Protein AF-A0A3N5UMB5-F1 (afdb_monomer)

Radius of gyration: 16.0 Å; Cα contacts (8 Å, |Δi|>4): 115; chains: 1; bounding box: 54×23×37 Å

Secondary structure (DSSP, 8-state):
------------B--HHHHHTSPPPPHHHHHHHHHHHHHHTS-SSPEEE-TTSBEEE-HHHHHHHHHHTPPPPEEE---SSHHHHHHHHHHHHHT-TT--HHHHHHHHHHHHHHH--

Solvent-accessible surface area (backbone atoms only — not comparable to full-atom values): 7166 Å² total; per-residue (Å²): 133,85,77,84,77,73,80,75,71,62,70,75,40,82,44,69,71,64,55,68,64,49,85,80,75,55,73,69,56,46,52,52,51,38,50,53,33,59,77,65,74,47,74,95,67,61,30,33,21,35,90,78,19,38,43,56,41,47,62,67,58,49,51,40,23,61,77,69,74,46,87,76,55,73,42,78,50,88,67,96,48,68,64,56,46,54,50,47,37,45,53,68,51,64,74,39,84,87,57,50,73,67,58,43,49,54,43,54,59,65,45,48,66,66,76,76,108

Sequence (117 aa):
MPKNITSLKPQIRISSEYASLVPGLSPEEYESLKQSIKEENSLYVPIIINQNGIILDGHHRYKACQELGIEPKTLVKGFKDKIAEELFVINCNLIRRQLNNFQKTELALKSKPLLEA

Foldseek 3Di:
DDDPPPVPDQDADEDPVLVVLADDDDPVRLVVLLVVCLVVLADPDAFEAEPNNYTLDCPSVVVSCVVNVRDTHYDYDYDPDVLRSSLSSLVVRLPDPPDDPVRNVSSVVSNVVSVVD

Structure (mmCIF, N/CA/C/O backbone):
data_AF-A0A3N5UMB5-F1
#
_entry.id   AF-A0A3N5UMB5-F1
#
loop_
_atom_site.group_PDB
_atom_site.id
_atom_site.type_symbol
_atom_site.label_atom_id
_atom_site.label_alt_id
_atom_site.label_comp_id
_atom_site.label_asym_id
_atom_site.label_entity_id
_atom_site.label_seq_id
_atom_site.pdbx_PDB_ins_code
_atom_site.Cartn_x
_atom_site.Cartn_y
_atom_site.Cartn_z
_atom_site.occupancy
_atom_site.B_iso_or_equiv
_atom_site.auth_seq_id
_atom_site.auth_comp_id
_atom_site.auth_asym_id
_atom_site.auth_atom_id
_atom_site.pdbx_PDB_model_num
ATOM 1 N N . MET A 1 1 ? -36.348 -11.744 -22.089 1.00 40.78 1 MET A N 1
ATOM 2 C CA . MET A 1 1 ? -35.759 -11.796 -20.733 1.00 40.78 1 MET A CA 1
ATOM 3 C C . MET A 1 1 ? -34.354 -11.217 -20.803 1.00 40.78 1 MET A C 1
ATOM 5 O O . MET A 1 1 ? -33.559 -11.764 -21.562 1.00 40.78 1 MET A O 1
ATOM 9 N N . PRO A 1 2 ? -34.042 -10.096 -20.134 1.00 42.31 2 PRO A N 1
ATOM 10 C CA . PRO A 1 2 ? -32.683 -9.577 -20.143 1.00 42.31 2 PRO A CA 1
ATOM 11 C C . PRO A 1 2 ? -31.805 -10.452 -19.241 1.00 42.31 2 PRO A C 1
ATOM 13 O O . PRO A 1 2 ? -32.184 -10.801 -18.125 1.00 42.31 2 PRO A O 1
ATOM 16 N N . LYS A 1 3 ? -30.649 -10.855 -19.770 1.00 40.47 3 LYS A N 1
ATOM 17 C CA . LYS A 1 3 ? -29.618 -11.599 -19.045 1.00 40.47 3 LYS A CA 1
ATOM 18 C C . LYS A 1 3 ? -29.104 -10.703 -17.916 1.00 40.47 3 LYS A C 1
ATOM 20 O O . LYS A 1 3 ? -28.709 -9.571 -18.183 1.00 40.47 3 LYS A O 1
ATOM 25 N N . ASN A 1 4 ? -29.119 -11.201 -16.679 1.00 39.84 4 ASN A N 1
ATOM 26 C CA . ASN A 1 4 ? -28.451 -10.566 -15.545 1.00 39.84 4 ASN A CA 1
ATOM 27 C C . ASN A 1 4 ? -26.955 -10.474 -15.861 1.00 39.84 4 ASN A C 1
ATOM 29 O O . ASN A 1 4 ? -26.222 -11.453 -15.733 1.00 39.84 4 AS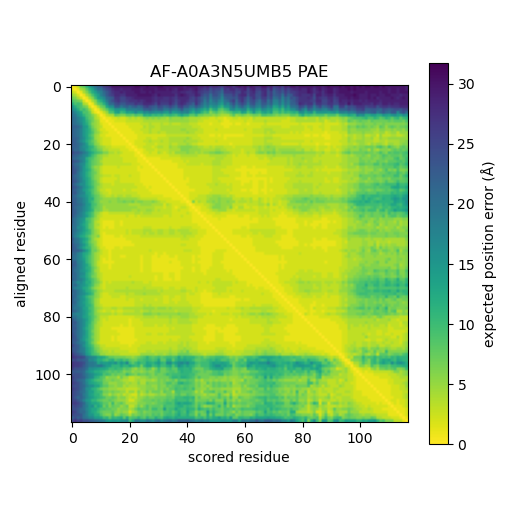N A O 1
ATOM 33 N N . ILE A 1 5 ? -26.507 -9.306 -16.312 1.00 45.69 5 ILE A N 1
ATOM 34 C CA . ILE A 1 5 ? -25.088 -8.973 -16.376 1.00 45.69 5 ILE A CA 1
ATOM 35 C C . ILE A 1 5 ? -24.727 -8.554 -14.955 1.00 45.69 5 ILE A C 1
ATOM 37 O O . ILE A 1 5 ? -24.743 -7.374 -14.610 1.00 45.69 5 ILE A O 1
ATOM 41 N N . THR A 1 6 ? -24.485 -9.534 -14.086 1.00 46.62 6 THR A N 1
ATOM 42 C CA . THR A 1 6 ? -23.840 -9.269 -12.804 1.00 46.62 6 THR A CA 1
ATOM 43 C C . THR A 1 6 ? -22.466 -8.714 -13.148 1.00 46.62 6 THR A C 1
ATOM 45 O O . THR A 1 6 ? -21.597 -9.445 -13.614 1.00 46.62 6 THR A O 1
ATOM 48 N N . SER A 1 7 ? -22.308 -7.396 -13.026 1.00 44.34 7 SER A N 1
ATOM 49 C CA . SER A 1 7 ? -21.033 -6.710 -13.192 1.00 44.34 7 SER A CA 1
ATOM 50 C C . SER A 1 7 ? -20.069 -7.303 -12.166 1.00 44.34 7 SER A C 1
ATOM 52 O O . SER A 1 7 ? -20.143 -6.990 -10.977 1.00 44.34 7 SER A O 1
ATOM 54 N N . LEU A 1 8 ? -19.255 -8.268 -12.596 1.00 48.09 8 LEU A N 1
ATOM 55 C CA . LEU A 1 8 ? -18.281 -8.943 -11.750 1.00 48.09 8 LEU A CA 1
ATOM 56 C C . LEU A 1 8 ? -17.207 -7.912 -11.410 1.0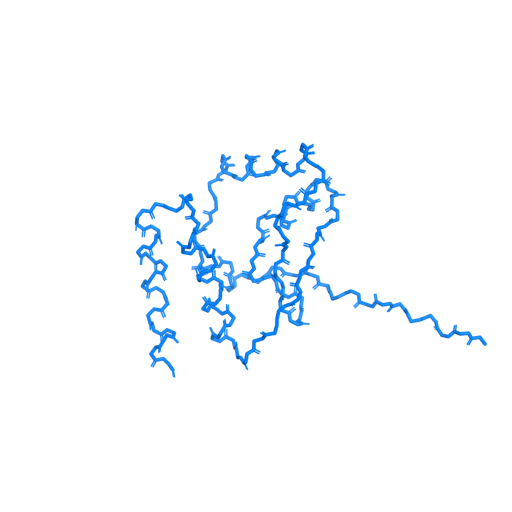0 48.09 8 LEU A C 1
ATOM 58 O O . LEU A 1 8 ? -16.248 -7.729 -12.158 1.00 48.09 8 L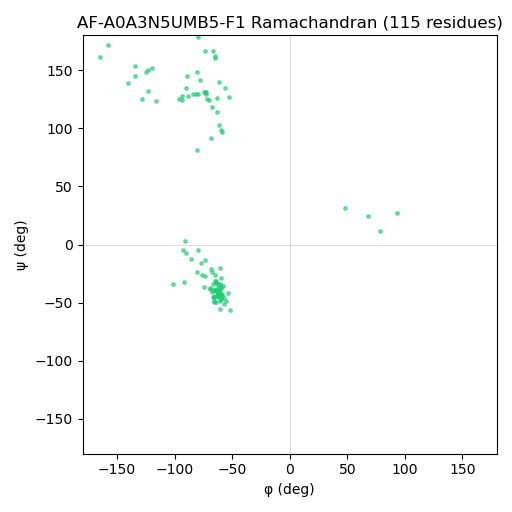EU A O 1
ATOM 62 N N . LYS A 1 9 ? -17.384 -7.205 -10.286 1.00 58.62 9 LYS A N 1
ATOM 63 C CA . LYS A 1 9 ? -16.282 -6.474 -9.659 1.00 58.62 9 LYS A CA 1
ATOM 64 C C . LYS A 1 9 ? -15.136 -7.483 -9.482 1.00 58.62 9 LYS A C 1
ATOM 66 O O . LYS A 1 9 ? -15.384 -8.558 -8.927 1.00 58.62 9 LYS A O 1
ATOM 71 N N . PRO A 1 10 ? -13.915 -7.189 -9.958 1.00 65.62 10 PRO A N 1
ATOM 72 C CA . PRO A 1 10 ? -12.792 -8.095 -9.775 1.00 65.62 10 PRO A CA 1
ATOM 73 C C . PRO A 1 10 ? -12.608 -8.362 -8.280 1.00 65.62 10 PRO A C 1
ATOM 75 O O . PRO A 1 10 ? -12.684 -7.441 -7.464 1.00 65.62 10 PRO A O 1
ATOM 78 N N . GLN A 1 11 ? -12.407 -9.628 -7.912 1.00 85.56 11 GLN A N 1
ATOM 79 C CA . GLN A 1 11 ? -12.161 -9.988 -6.520 1.00 85.56 11 GLN A CA 1
ATOM 80 C C . GLN A 1 11 ? -10.848 -9.336 -6.079 1.00 85.56 11 GLN A C 1
ATOM 82 O O . GLN A 1 11 ? -9.785 -9.678 -6.592 1.00 85.56 11 GLN A O 1
ATOM 87 N N . ILE A 1 12 ? -10.929 -8.399 -5.135 1.00 92.62 12 ILE A N 1
ATOM 88 C CA . ILE A 1 12 ? -9.759 -7.667 -4.652 1.00 92.62 12 ILE A CA 1
ATOM 89 C C . ILE A 1 12 ? -8.902 -8.596 -3.788 1.00 92.62 12 ILE A C 1
ATOM 91 O O . ILE A 1 12 ? -9.408 -9.251 -2.871 1.00 92.62 12 ILE A O 1
ATOM 95 N N . ARG A 1 13 ? -7.598 -8.656 -4.075 1.00 94.94 13 ARG A N 1
ATOM 96 C CA . ARG A 1 13 ? -6.646 -9.541 -3.387 1.00 94.94 13 ARG A CA 1
ATOM 97 C C . ARG A 1 13 ? -5.364 -8.804 -3.011 1.00 94.94 13 ARG A C 1
ATOM 99 O O . ARG A 1 13 ? -4.867 -7.964 -3.760 1.00 94.94 13 ARG A O 1
ATOM 106 N N . ILE A 1 14 ? -4.799 -9.166 -1.862 1.00 95.31 14 ILE A N 1
ATOM 107 C CA . ILE A 1 14 ? -3.455 -8.746 -1.452 1.00 95.31 14 ILE A CA 1
ATOM 108 C C . ILE A 1 14 ? -2.457 -9.770 -2.001 1.00 95.31 14 ILE A C 1
ATOM 110 O O . ILE A 1 14 ? -2.619 -10.966 -1.769 1.00 95.31 14 ILE A O 1
ATOM 114 N N . SER A 1 15 ? -1.427 -9.306 -2.710 1.00 95.88 15 SER A N 1
ATOM 115 C CA . SER A 1 15 ? -0.279 -10.135 -3.094 1.00 95.88 15 SER A CA 1
ATOM 116 C C . SER A 1 15 ? 0.831 -9.987 -2.057 1.00 95.88 15 SER A C 1
ATOM 118 O O . SER A 1 15 ? 1.236 -8.864 -1.750 1.00 95.88 15 SER A O 1
ATOM 120 N N . SER A 1 16 ? 1.340 -11.107 -1.537 1.00 93.75 16 SER A N 1
ATOM 121 C CA . SER A 1 16 ? 2.489 -11.110 -0.621 1.00 93.75 16 SER A CA 1
ATOM 122 C C . SER A 1 16 ? 3.749 -10.563 -1.287 1.00 93.75 16 SER A C 1
ATOM 124 O O . SER A 1 16 ? 4.534 -9.883 -0.636 1.00 93.75 16 SER A O 1
ATOM 126 N N . GLU A 1 17 ? 3.908 -10.807 -2.589 1.00 94.88 17 GLU A N 1
ATOM 127 C CA . GLU A 1 17 ? 5.025 -10.301 -3.383 1.00 94.88 17 GLU A CA 1
ATOM 128 C C . GLU A 1 17 ? 5.045 -8.769 -3.377 1.00 94.88 17 GLU A C 1
ATOM 130 O O . GLU A 1 17 ? 6.006 -8.182 -2.887 1.00 94.88 17 GLU A O 1
ATOM 135 N N . TYR A 1 18 ? 3.944 -8.116 -3.771 1.00 95.88 18 TYR A N 1
ATOM 136 C CA . TYR A 1 18 ? 3.854 -6.651 -3.746 1.00 95.88 18 TYR A CA 1
ATOM 137 C C . TYR A 1 18 ? 3.911 -6.071 -2.333 1.00 95.88 18 TYR A C 1
ATOM 139 O O . TYR A 1 18 ? 4.557 -5.047 -2.120 1.00 95.88 18 TYR A O 1
ATOM 147 N N . ALA A 1 19 ? 3.268 -6.714 -1.354 1.00 93.19 19 ALA A N 1
ATOM 148 C CA . ALA A 1 19 ? 3.307 -6.246 0.029 1.00 93.19 19 ALA A CA 1
ATOM 149 C C . ALA A 1 19 ? 4.737 -6.255 0.600 1.00 93.19 19 ALA A C 1
ATOM 151 O O . ALA A 1 19 ? 5.103 -5.334 1.322 1.00 93.19 19 ALA A O 1
ATOM 152 N N . SER A 1 20 ? 5.560 -7.244 0.231 1.00 92.75 20 SER A N 1
ATOM 153 C CA . SER A 1 20 ? 6.946 -7.380 0.708 1.00 92.75 20 SER A CA 1
ATOM 154 C C . SER A 1 20 ? 7.936 -6.368 0.111 1.00 92.75 20 SER A C 1
ATOM 156 O O . SER A 1 20 ? 9.046 -6.193 0.630 1.00 92.75 20 SER A O 1
ATOM 158 N N . LEU A 1 21 ? 7.546 -5.664 -0.960 1.00 92.31 21 LEU A N 1
ATOM 159 C CA . LEU A 1 21 ? 8.381 -4.627 -1.573 1.00 92.31 21 LEU A CA 1
ATOM 160 C C . LEU A 1 21 ? 8.548 -3.411 -0.665 1.00 92.31 21 LEU A C 1
ATOM 162 O O . LEU A 1 21 ? 9.534 -2.688 -0.802 1.00 92.31 21 LEU A O 1
ATOM 166 N N . VAL A 1 22 ? 7.614 -3.190 0.264 1.00 89.12 22 VAL A N 1
ATOM 167 C CA . VAL A 1 22 ? 7.563 -1.989 1.097 1.00 89.12 22 VAL A CA 1
ATOM 168 C C . VAL A 1 22 ? 7.551 -2.329 2.583 1.00 89.12 22 VAL A C 1
ATOM 170 O O . VAL A 1 22 ? 7.018 -3.370 2.966 1.00 89.12 22 VAL A O 1
ATOM 173 N N . PRO A 1 23 ? 8.136 -1.477 3.441 1.00 86.06 23 PRO A N 1
ATOM 174 C CA . PRO A 1 23 ? 8.051 -1.682 4.878 1.00 86.06 23 PRO A CA 1
ATOM 175 C C . PRO A 1 23 ? 6.588 -1.628 5.336 1.00 86.06 23 PRO A C 1
ATOM 177 O O . PRO A 1 23 ? 5.792 -0.813 4.858 1.00 86.06 23 PRO A O 1
ATOM 180 N N . GLY A 1 24 ? 6.244 -2.519 6.267 1.00 87.75 24 GLY A N 1
ATOM 181 C CA . GLY A 1 24 ? 4.945 -2.520 6.932 1.00 87.75 24 GLY A CA 1
ATOM 182 C C . GLY A 1 24 ? 4.749 -1.290 7.824 1.00 87.75 24 GLY A C 1
ATOM 183 O O . GLY A 1 24 ? 5.705 -0.576 8.126 1.00 87.75 24 GLY A O 1
ATOM 184 N N . LEU A 1 25 ? 3.506 -1.061 8.253 1.00 88.94 25 LEU A N 1
ATOM 185 C CA . LEU A 1 25 ? 3.204 -0.083 9.303 1.00 88.94 25 LEU A CA 1
ATOM 186 C C . LEU A 1 25 ? 3.484 -0.690 10.682 1.00 88.94 25 LEU A C 1
ATOM 188 O O . LEU A 1 25 ? 3.287 -1.895 10.875 1.00 88.94 25 LEU A O 1
ATOM 192 N N . SER A 1 26 ? 3.882 0.142 11.644 1.00 90.19 26 SER A N 1
ATOM 193 C CA . SER A 1 26 ? 3.840 -0.250 13.055 1.00 90.19 26 SER A CA 1
ATOM 194 C C . SER A 1 26 ? 2.386 -0.476 13.510 1.00 90.19 26 SER A C 1
ATOM 196 O O . SER A 1 26 ? 1.448 0.021 12.871 1.00 90.19 26 SER A O 1
ATOM 198 N N . PRO A 1 27 ? 2.158 -1.205 14.617 1.00 93.00 27 PRO A N 1
ATOM 199 C CA . PRO A 1 27 ? 0.823 -1.350 15.194 1.00 93.00 27 PRO A CA 1
ATOM 200 C C . PRO A 1 27 ? 0.138 -0.003 15.472 1.00 93.00 27 PRO A C 1
ATOM 202 O O . PRO A 1 27 ? -1.033 0.173 15.147 1.00 93.00 27 PRO A O 1
ATOM 205 N N . GLU A 1 28 ? 0.873 0.975 16.002 1.00 92.44 28 GLU A N 1
ATOM 206 C CA . GLU A 1 28 ? 0.362 2.313 16.322 1.00 92.44 28 GLU A CA 1
ATOM 207 C C . GLU A 1 28 ? -0.018 3.103 15.061 1.00 92.44 28 GLU A C 1
ATOM 209 O O . GLU A 1 28 ? -1.056 3.771 15.027 1.00 92.44 28 GLU A O 1
ATOM 214 N N . GLU A 1 29 ? 0.793 3.009 14.002 1.00 91.31 29 GLU A N 1
ATOM 215 C CA . GLU A 1 29 ? 0.487 3.620 12.705 1.00 91.31 29 GLU A CA 1
ATOM 216 C C . GLU A 1 29 ? -0.757 2.987 12.064 1.00 91.31 29 GLU A C 1
ATOM 218 O O . GLU A 1 29 ? -1.583 3.692 11.478 1.00 91.31 29 GLU A O 1
ATOM 223 N N . TYR A 1 30 ? -0.910 1.664 12.181 1.00 94.75 30 TYR A N 1
ATOM 224 C CA . TYR A 1 30 ? -2.078 0.953 11.666 1.00 94.75 30 TYR A CA 1
ATOM 225 C C . TYR A 1 30 ? -3.359 1.331 12.417 1.00 94.75 30 TYR A C 1
ATOM 227 O O . TYR A 1 30 ? -4.371 1.620 11.777 1.00 94.75 30 TYR A O 1
ATOM 235 N N . GLU A 1 31 ? -3.321 1.391 13.749 1.00 94.94 31 GLU A N 1
ATOM 236 C CA . GLU A 1 31 ? -4.476 1.821 14.544 1.00 94.94 31 GLU A CA 1
ATOM 237 C C . GLU A 1 31 ? -4.845 3.281 14.263 1.00 94.94 31 GLU A C 1
ATOM 239 O O . GLU A 1 31 ? -6.021 3.594 14.075 1.00 94.94 31 GLU A O 1
ATOM 244 N N . SER A 1 32 ? -3.853 4.165 14.111 1.00 92.88 32 SER A N 1
ATOM 245 C CA . SER A 1 32 ? -4.087 5.563 13.720 1.00 92.88 32 SER A CA 1
ATOM 246 C C . SER A 1 32 ? -4.762 5.664 12.347 1.00 92.88 32 SER A C 1
ATOM 248 O O . SER A 1 32 ? -5.719 6.421 12.166 1.00 92.88 32 SER A O 1
ATOM 250 N N . LEU A 1 33 ? -4.309 4.863 11.374 1.00 93.31 33 LEU A N 1
ATOM 251 C CA . LEU A 1 33 ? -4.933 4.774 10.054 1.00 93.31 33 LEU A CA 1
ATOM 252 C C . LEU A 1 33 ? -6.383 4.289 10.154 1.00 93.31 33 LEU A C 1
ATOM 254 O O . LEU A 1 33 ? -7.277 4.877 9.548 1.00 93.31 33 LEU A O 1
ATOM 258 N N . LYS A 1 34 ? -6.620 3.212 10.904 1.00 95.69 34 LYS A N 1
ATOM 259 C CA . LYS A 1 34 ? -7.944 2.611 11.076 1.00 95.69 34 LYS A CA 1
ATOM 260 C C . LYS A 1 34 ? -8.915 3.577 11.752 1.00 95.69 34 LYS A C 1
ATOM 262 O O . LYS A 1 34 ? -10.048 3.703 11.293 1.00 95.69 34 LYS A O 1
ATOM 267 N N . GLN A 1 35 ? -8.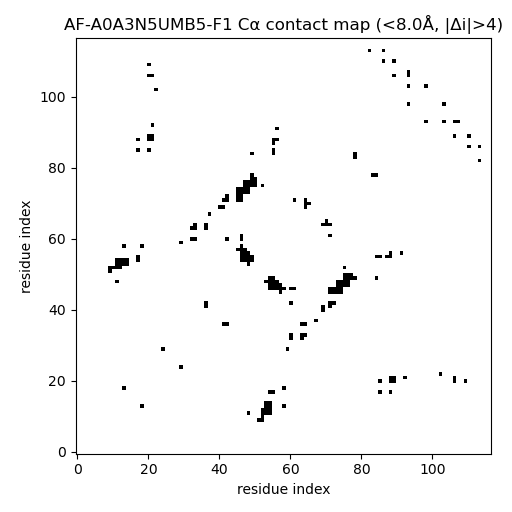471 4.296 12.780 1.00 94.75 35 GLN A N 1
ATOM 268 C CA . GLN A 1 35 ? -9.277 5.306 13.458 1.00 94.75 35 GLN A CA 1
ATOM 269 C C . GLN A 1 35 ? -9.646 6.458 12.514 1.00 94.75 35 GLN A C 1
ATOM 271 O O . GLN A 1 35 ? -10.819 6.807 12.432 1.00 94.75 35 GLN A O 1
ATOM 276 N N . SER A 1 36 ? -8.695 6.964 11.720 1.00 93.62 36 SER A N 1
ATOM 277 C CA . SER A 1 36 ? -8.976 7.998 10.713 1.00 93.62 36 SER A CA 1
ATOM 278 C C . SER A 1 36 ? -10.018 7.541 9.682 1.00 93.62 36 SER A C 1
ATOM 280 O O . SER A 1 36 ? -10.941 8.284 9.363 1.00 93.62 36 SER A O 1
ATOM 282 N N . ILE A 1 37 ? -9.927 6.299 9.192 1.00 94.50 37 ILE A N 1
ATOM 283 C CA . ILE A 1 37 ? -10.915 5.741 8.251 1.00 94.50 37 ILE A CA 1
ATOM 284 C C . ILE A 1 37 ? -12.295 5.615 8.908 1.00 94.50 37 ILE A C 1
ATOM 286 O O . ILE A 1 37 ? -13.312 5.866 8.261 1.00 94.50 37 ILE A O 1
ATOM 290 N N . LYS A 1 38 ? -12.334 5.214 10.183 1.00 94.19 38 LYS A N 1
ATOM 291 C CA . LYS A 1 38 ? -13.568 5.055 10.957 1.00 94.19 3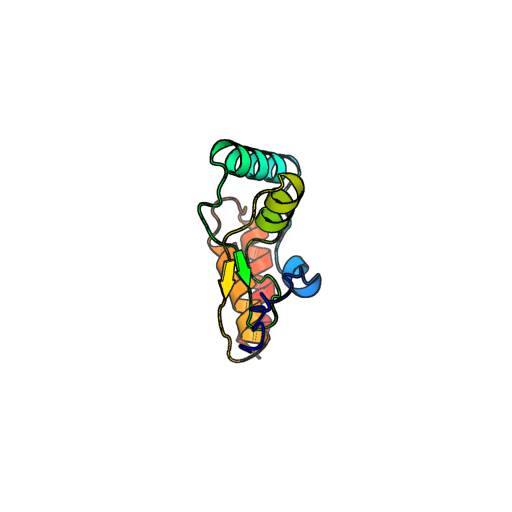8 LYS A CA 1
ATOM 292 C C . LYS A 1 38 ? -14.271 6.391 11.197 1.00 94.19 38 LYS A C 1
ATOM 294 O O . LYS A 1 38 ? -15.483 6.456 11.032 1.00 94.19 38 LYS A O 1
ATOM 299 N N . GLU A 1 39 ? -13.529 7.426 11.585 1.00 92.94 39 GLU A N 1
ATOM 300 C CA . GLU A 1 39 ? -14.067 8.767 11.861 1.00 92.94 39 GLU A CA 1
ATOM 301 C C 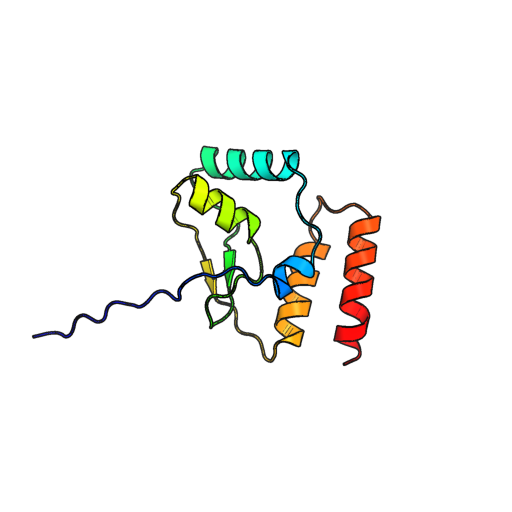. GLU A 1 39 ? -14.704 9.391 10.618 1.00 92.94 39 GLU A C 1
ATOM 303 O O . GLU A 1 39 ? -15.794 9.951 10.688 1.00 92.94 39 GLU A O 1
ATOM 308 N N . GLU A 1 40 ? -14.063 9.213 9.467 1.00 90.00 40 GLU A N 1
ATOM 309 C CA . GLU A 1 40 ? -14.520 9.765 8.188 1.00 90.00 40 GLU A CA 1
ATOM 310 C C . GLU A 1 40 ? -15.530 8.872 7.469 1.00 90.00 40 GLU A C 1
ATOM 312 O O . GLU A 1 40 ? -16.132 9.266 6.467 1.00 90.00 40 GLU A O 1
ATOM 317 N N . ASN A 1 41 ? -15.670 7.628 7.935 1.00 90.06 41 ASN A N 1
ATOM 318 C CA . ASN A 1 41 ? -16.443 6.569 7.295 1.00 90.06 41 ASN A CA 1
ATOM 319 C C . ASN A 1 41 ? -16.136 6.426 5.783 1.00 90.06 41 ASN A C 1
ATOM 321 O O . ASN A 1 41 ? -17.004 6.111 4.968 1.00 90.06 41 ASN A O 1
ATOM 325 N N . SER A 1 42 ? -14.898 6.729 5.378 1.00 88.44 42 SER A N 1
ATOM 326 C CA . SER A 1 42 ? -14.457 6.757 3.982 1.00 88.44 42 SER A CA 1
ATOM 327 C C . SER A 1 42 ? -12.930 6.759 3.896 1.00 88.44 42 SER A C 1
ATOM 329 O O . SER A 1 42 ? -12.216 7.119 4.826 1.00 88.44 42 SER A O 1
ATOM 331 N N . LEU A 1 43 ? -12.414 6.400 2.719 1.00 88.44 43 LEU A N 1
ATOM 332 C CA . LEU A 1 43 ? -11.023 6.639 2.348 1.00 88.44 43 LEU A CA 1
ATOM 333 C C . LEU A 1 43 ? -10.880 8.003 1.664 1.00 88.44 43 LEU A C 1
ATOM 335 O O . LEU A 1 43 ? -11.636 8.308 0.736 1.00 88.44 43 LEU A O 1
ATOM 339 N N . TYR A 1 44 ? -9.867 8.775 2.059 1.00 87.31 44 TYR A N 1
ATOM 340 C CA . TYR A 1 44 ? -9.427 9.969 1.325 1.00 87.31 44 TYR A CA 1
ATOM 341 C C . TYR A 1 44 ? -8.650 9.621 0.052 1.00 87.31 44 TYR A C 1
ATOM 343 O O . TYR A 1 44 ? -8.786 10.282 -0.974 1.00 87.31 44 TYR A O 1
ATOM 351 N N . VAL A 1 45 ? -7.845 8.558 0.116 1.00 89.69 45 VAL A N 1
ATOM 352 C CA . VAL A 1 45 ? -7.042 8.058 -1.003 1.00 89.69 45 VAL A CA 1
ATOM 353 C C . VAL A 1 45 ? -7.542 6.660 -1.370 1.00 89.69 45 VAL A C 1
ATOM 355 O O . VAL A 1 45 ? -7.550 5.786 -0.495 1.00 89.69 45 VAL A O 1
ATOM 358 N N . PRO A 1 46 ? -7.950 6.415 -2.630 1.00 93.62 46 PRO A N 1
ATOM 359 C CA . PRO A 1 46 ? -8.441 5.108 -3.043 1.00 93.62 46 PRO A CA 1
ATOM 360 C C . PRO A 1 46 ? -7.347 4.035 -2.958 1.00 93.62 46 PRO A C 1
ATOM 362 O O . PRO A 1 46 ? -6.145 4.314 -2.906 1.00 93.62 46 PRO A O 1
ATOM 365 N N . ILE A 1 47 ? -7.775 2.779 -2.950 1.00 96.00 47 ILE A N 1
ATOM 366 C CA . ILE A 1 47 ? -6.887 1.629 -3.119 1.00 96.00 47 ILE A CA 1
ATOM 367 C C . ILE A 1 47 ? -6.593 1.486 -4.607 1.00 96.00 47 ILE A C 1
ATOM 369 O O . ILE A 1 47 ? -7.516 1.467 -5.423 1.00 96.00 47 ILE A O 1
ATOM 373 N N . ILE A 1 48 ? -5.318 1.376 -4.962 1.00 96.81 48 ILE A N 1
ATOM 374 C CA . ILE A 1 48 ? -4.920 1.181 -6.354 1.00 96.81 48 ILE A CA 1
ATOM 375 C C . ILE A 1 48 ? -4.775 -0.314 -6.605 1.00 96.81 48 ILE A C 1
ATOM 377 O O . ILE A 1 48 ? -4.017 -0.986 -5.903 1.00 96.81 48 ILE A O 1
ATOM 381 N N . ILE A 1 49 ? -5.495 -0.822 -7.602 1.00 97.44 49 ILE A N 1
ATOM 382 C CA . ILE A 1 49 ? -5.448 -2.221 -8.034 1.00 97.44 49 ILE A CA 1
ATOM 383 C C . ILE A 1 49 ? -5.010 -2.315 -9.497 1.00 97.44 49 ILE A C 1
ATOM 385 O O . ILE A 1 49 ? -5.257 -1.397 -10.283 1.00 97.44 49 ILE A O 1
ATOM 389 N N . ASN A 1 50 ? -4.378 -3.421 -9.881 1.00 96.19 50 ASN A N 1
ATOM 390 C CA . ASN A 1 50 ? -4.168 -3.733 -11.293 1.00 96.19 50 ASN A CA 1
ATOM 391 C C . ASN A 1 50 ? -5.438 -4.322 -11.937 1.00 96.19 50 ASN A C 1
ATOM 393 O O . ASN A 1 50 ? -6.462 -4.524 -11.279 1.00 96.19 50 ASN A O 1
ATOM 397 N N . GLN A 1 51 ? -5.373 -4.618 -13.237 1.00 94.31 51 GLN A N 1
ATOM 398 C CA . GLN A 1 51 ? -6.502 -5.166 -14.006 1.00 94.31 51 GLN A CA 1
ATOM 399 C C . GLN A 1 51 ? -7.004 -6.525 -13.484 1.00 94.31 51 GLN A C 1
ATOM 401 O O . GLN A 1 51 ? -8.154 -6.884 -13.721 1.00 94.31 51 GLN A O 1
ATOM 406 N N . ASN A 1 52 ? -6.173 -7.247 -12.727 1.00 93.81 52 ASN A N 1
ATOM 407 C CA . ASN A 1 52 ? -6.505 -8.539 -12.128 1.00 93.81 52 ASN A CA 1
ATOM 408 C C . ASN A 1 52 ? -7.102 -8.413 -10.712 1.00 93.81 52 ASN A C 1
ATOM 410 O O . ASN A 1 52 ? -7.346 -9.428 -10.061 1.00 93.81 52 ASN A O 1
ATOM 414 N N . GLY A 1 53 ? -7.313 -7.191 -10.203 1.00 95.00 53 GLY A N 1
ATOM 415 C CA . GLY A 1 53 ? -7.806 -6.955 -8.842 1.00 95.00 53 GLY A CA 1
ATOM 416 C C . GLY A 1 53 ? -6.739 -7.092 -7.750 1.00 95.00 53 GLY A C 1
ATOM 417 O O . GLY A 1 53 ? -7.077 -7.125 -6.566 1.00 95.00 53 GLY A O 1
ATOM 418 N N . ILE A 1 54 ? -5.455 -7.169 -8.111 1.00 97.00 54 ILE A N 1
ATOM 419 C CA . ILE A 1 54 ? -4.360 -7.239 -7.139 1.00 97.00 54 ILE A CA 1
ATOM 420 C C . ILE A 1 54 ? -4.045 -5.830 -6.645 1.00 97.00 54 ILE A C 1
ATOM 422 O O . ILE A 1 54 ? -3.851 -4.917 -7.446 1.00 97.00 54 ILE A O 1
ATOM 426 N N . ILE A 1 55 ? -3.979 -5.655 -5.327 1.00 97.19 55 ILE A N 1
ATOM 427 C CA . ILE A 1 55 ? -3.639 -4.375 -4.703 1.00 97.19 55 ILE A CA 1
ATOM 428 C C . ILE A 1 55 ? -2.166 -4.039 -4.940 1.00 97.19 55 ILE A C 1
ATOM 430 O O . ILE A 1 55 ? -1.280 -4.791 -4.538 1.00 97.19 55 ILE A O 1
ATOM 434 N N . LEU A 1 56 ? -1.936 -2.862 -5.521 1.00 96.88 56 LEU A N 1
ATOM 435 C CA . LEU A 1 56 ? -0.622 -2.251 -5.711 1.00 96.88 56 LEU A CA 1
ATOM 436 C C . LEU A 1 56 ? -0.348 -1.151 -4.675 1.00 96.88 56 LEU A C 1
ATOM 438 O O . LEU A 1 56 ? 0.779 -0.992 -4.222 1.00 96.88 56 LEU A O 1
ATOM 442 N N . ASP A 1 57 ? -1.374 -0.407 -4.248 1.00 95.44 57 ASP A N 1
ATOM 443 C CA . ASP A 1 57 ? -1.246 0.556 -3.150 1.00 95.44 57 ASP A CA 1
ATOM 444 C C . ASP A 1 57 ? -2.472 0.544 -2.234 1.00 95.44 57 ASP A C 1
ATOM 446 O O . ASP A 1 57 ? -3.615 0.508 -2.687 1.00 95.44 57 ASP A O 1
ATOM 450 N N . GLY A 1 58 ? -2.223 0.631 -0.926 1.00 94.12 58 GLY A N 1
ATOM 451 C CA . GLY A 1 58 ? -3.276 0.717 0.085 1.00 94.12 58 GLY A CA 1
ATOM 452 C C . GLY A 1 58 ? -3.722 -0.615 0.691 1.00 94.12 58 GLY A C 1
ATOM 453 O O . GLY A 1 58 ? -4.844 -0.687 1.175 1.00 94.12 58 GLY A O 1
ATOM 454 N N . HIS A 1 59 ? -2.876 -1.650 0.735 1.00 95.56 59 HIS A N 1
ATOM 4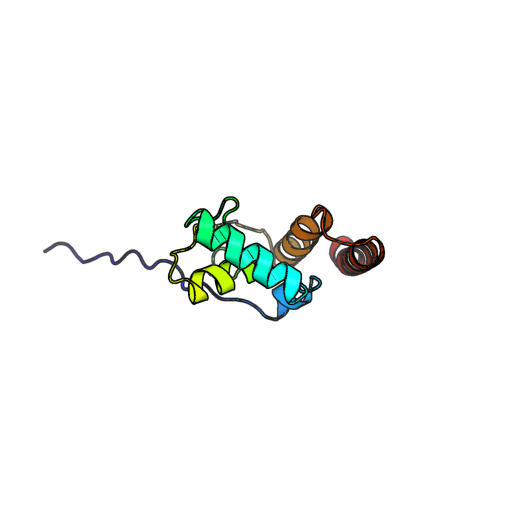55 C CA . HIS A 1 59 ? -3.238 -2.937 1.357 1.00 95.56 59 HIS A CA 1
ATOM 456 C C . HIS A 1 59 ? -3.602 -2.809 2.853 1.00 95.56 59 HIS A C 1
ATOM 458 O O . HIS A 1 59 ? -4.542 -3.454 3.306 1.00 95.56 59 HIS A O 1
ATOM 464 N N . HIS A 1 60 ? -2.950 -1.916 3.610 1.00 95.12 60 HIS A N 1
ATOM 465 C CA . HIS A 1 60 ? -3.368 -1.605 4.985 1.00 95.12 60 HIS A CA 1
ATOM 466 C C . HIS A 1 60 ? -4.729 -0.896 5.042 1.00 95.12 60 HIS A C 1
ATOM 468 O O . HIS A 1 60 ? -5.548 -1.231 5.891 1.00 95.12 60 HIS A O 1
ATOM 474 N N . ARG A 1 61 ? -5.008 0.032 4.110 1.00 95.56 61 ARG A N 1
ATOM 475 C CA . ARG A 1 61 ? -6.327 0.687 4.000 1.00 95.56 61 ARG A CA 1
ATOM 476 C C . ARG A 1 61 ? -7.414 -0.333 3.681 1.00 95.56 61 ARG A C 1
ATOM 478 O O . ARG A 1 61 ? -8.473 -0.298 4.290 1.00 95.56 61 ARG A O 1
ATOM 485 N N . TYR A 1 62 ? -7.126 -1.270 2.779 1.00 96.44 62 TYR A N 1
ATOM 486 C CA . TYR A 1 62 ? -8.017 -2.381 2.464 1.00 96.44 62 TYR A CA 1
ATOM 487 C C . TYR A 1 62 ? -8.351 -3.207 3.704 1.00 96.44 62 TYR A C 1
ATOM 489 O O . TYR A 1 62 ? -9.523 -3.414 4.002 1.00 96.44 62 TYR A O 1
ATOM 497 N N . LYS A 1 63 ? -7.323 -3.633 4.447 1.00 95.69 63 LYS A N 1
ATOM 498 C CA . LYS A 1 63 ? -7.486 -4.429 5.665 1.00 95.69 63 LYS A CA 1
ATOM 499 C C . LYS A 1 63 ? -8.314 -3.683 6.719 1.00 95.69 63 LYS A C 1
ATOM 501 O O . LYS A 1 63 ? -9.273 -4.244 7.237 1.00 95.69 63 LYS A O 1
ATOM 506 N N . ALA A 1 64 ? -8.020 -2.403 6.952 1.00 96.31 64 ALA A N 1
ATOM 507 C CA . ALA A 1 64 ? -8.781 -1.567 7.877 1.00 96.31 64 ALA A CA 1
ATOM 508 C C . ALA A 1 64 ? -10.251 -1.412 7.443 1.00 96.31 64 ALA A C 1
ATOM 510 O O . ALA A 1 64 ? -11.149 -1.563 8.264 1.00 96.31 64 ALA A O 1
ATOM 511 N N . CYS A 1 65 ? -10.514 -1.181 6.152 1.00 95.62 65 CYS A N 1
ATOM 512 C CA . CYS A 1 65 ? -11.871 -1.144 5.602 1.00 95.62 65 CYS A CA 1
ATOM 513 C C . CYS A 1 65 ? -12.626 -2.462 5.827 1.00 95.62 65 CYS A C 1
ATOM 515 O O . CYS A 1 65 ? -13.777 -2.428 6.257 1.00 95.62 65 CYS A O 1
ATOM 517 N N . GLN A 1 66 ? -11.981 -3.613 5.601 1.00 94.75 66 GLN A N 1
ATOM 518 C CA . GLN A 1 66 ? -12.587 -4.924 5.860 1.00 94.75 66 GLN A CA 1
ATOM 519 C C . GLN A 1 66 ? -12.927 -5.120 7.342 1.00 94.75 66 GLN A C 1
ATOM 521 O O . GLN A 1 66 ? -14.029 -5.560 7.657 1.00 94.75 66 GLN A O 1
ATOM 526 N N . GLU A 1 67 ? -12.015 -4.761 8.247 1.00 96.12 67 GLU A N 1
ATOM 527 C CA . GLU A 1 67 ? -12.244 -4.848 9.695 1.00 96.12 67 GLU A CA 1
ATOM 528 C C . GLU A 1 67 ? -13.367 -3.917 10.180 1.00 96.12 67 GLU A C 1
ATOM 530 O O . GLU A 1 67 ? -14.054 -4.234 11.148 1.00 96.12 67 GLU A O 1
ATOM 535 N N . LEU A 1 68 ? -13.557 -2.772 9.520 1.00 95.69 68 LEU A N 1
ATOM 536 C CA . LEU A 1 68 ? -14.586 -1.783 9.853 1.00 95.69 68 LEU A CA 1
ATOM 537 C C . LEU A 1 68 ? -15.923 -2.016 9.129 1.00 95.69 68 LEU A C 1
ATOM 539 O O . LEU A 1 68 ? -16.892 -1.321 9.422 1.00 95.69 68 LEU A O 1
ATOM 543 N N . GLY A 1 69 ? -15.990 -2.955 8.179 1.00 94.50 69 GLY A N 1
ATOM 544 C CA . GLY A 1 69 ? -17.176 -3.165 7.341 1.00 94.50 69 GLY A CA 1
ATOM 545 C C . GLY A 1 69 ? -17.462 -2.015 6.364 1.00 94.50 69 GLY A C 1
ATOM 546 O O . GLY A 1 69 ? -18.605 -1.829 5.952 1.00 94.50 69 GLY A O 1
ATOM 547 N N . ILE A 1 70 ? -16.440 -1.235 5.999 1.00 93.31 70 ILE A N 1
ATOM 548 C CA . ILE A 1 70 ? -16.544 -0.101 5.072 1.00 93.31 70 ILE A CA 1
ATOM 549 C C . ILE A 1 70 ? -16.156 -0.577 3.670 1.00 93.31 70 ILE A C 1
ATOM 551 O O . ILE A 1 70 ? -15.057 -1.092 3.473 1.00 93.31 70 ILE A O 1
ATOM 555 N N . GLU A 1 71 ? -17.023 -0.368 2.675 1.00 92.00 71 GLU A N 1
ATOM 556 C CA . GLU A 1 71 ? -16.703 -0.679 1.275 1.00 92.00 71 GLU A CA 1
ATOM 557 C C . GLU A 1 71 ? -15.604 0.278 0.770 1.00 92.00 71 GLU A C 1
ATOM 559 O O . GLU A 1 71 ? -15.812 1.498 0.719 1.00 92.00 71 GLU A O 1
ATOM 564 N N . PRO A 1 72 ? -14.424 -0.227 0.375 1.00 92.31 72 PRO A N 1
ATOM 565 C CA . PRO A 1 72 ? -13.335 0.638 -0.030 1.00 92.31 72 PRO A CA 1
ATOM 566 C C . PRO A 1 72 ? -13.530 1.179 -1.449 1.00 92.31 72 PRO A C 1
ATOM 568 O O . PRO A 1 72 ? -13.900 0.464 -2.383 1.00 92.31 72 PRO A O 1
ATOM 571 N N . LYS A 1 73 ? -13.159 2.446 -1.650 1.00 91.88 73 LYS A N 1
ATOM 572 C CA . LYS A 1 73 ? -13.009 3.021 -2.993 1.00 91.88 73 LYS A CA 1
ATOM 573 C C . LYS A 1 73 ? -11.755 2.452 -3.656 1.00 91.88 73 LYS A C 1
ATOM 575 O O . LYS A 1 73 ? -10.675 2.479 -3.062 1.00 91.88 73 LYS A O 1
ATOM 580 N N . THR A 1 74 ? -11.888 1.985 -4.895 1.00 94.75 74 THR A N 1
ATOM 581 C CA . THR A 1 74 ? -10.776 1.435 -5.680 1.00 94.75 74 THR A CA 1
ATOM 582 C C . THR A 1 74 ? -10.595 2.163 -7.006 1.00 94.75 74 THR A C 1
ATOM 584 O O . THR A 1 74 ? -11.551 2.691 -7.573 1.00 94.75 74 THR A O 1
ATOM 587 N N . LEU A 1 75 ? -9.355 2.198 -7.493 1.00 96.00 75 LEU A N 1
ATOM 588 C CA . LEU A 1 75 ? -8.995 2.696 -8.816 1.00 96.00 75 LEU A CA 1
ATOM 589 C C . LEU A 1 75 ? -8.143 1.646 -9.529 1.00 96.00 75 LEU A C 1
ATOM 591 O O . LEU A 1 75 ? -7.120 1.205 -9.004 1.00 96.00 75 LEU A O 1
ATOM 595 N N . VAL A 1 76 ? -8.572 1.254 -10.729 1.00 96.00 76 VAL A N 1
ATOM 596 C CA . VAL A 1 76 ? -7.833 0.315 -11.578 1.00 96.00 76 VAL A CA 1
ATOM 597 C C . VAL A 1 76 ? -6.778 1.077 -12.366 1.00 96.00 76 VAL A C 1
ATOM 599 O O . VAL A 1 76 ? -7.089 2.070 -13.024 1.00 96.00 76 VAL A O 1
ATOM 602 N N . LYS A 1 77 ? -5.535 0.598 -12.332 1.00 95.81 77 LYS A N 1
ATOM 603 C CA . LYS A 1 77 ? -4.431 1.145 -13.119 1.00 95.81 77 LYS A CA 1
ATOM 604 C C . LYS A 1 77 ? -3.804 0.061 -13.992 1.00 95.81 77 LYS A C 1
ATOM 606 O O . LYS A 1 77 ? -3.532 -1.042 -13.527 1.00 95.81 77 LYS A O 1
ATOM 611 N N . GLY A 1 78 ? -3.611 0.381 -15.270 1.00 95.12 78 GLY A N 1
ATOM 612 C CA . GLY A 1 78 ? -2.930 -0.486 -16.230 1.00 95.12 78 GLY A CA 1
ATOM 613 C C . GLY A 1 78 ? -1.425 -0.235 -16.249 1.00 95.12 78 GLY A C 1
ATOM 614 O O . GLY A 1 78 ? -0.984 0.909 -16.115 1.00 95.12 78 GLY A O 1
ATOM 615 N N . PHE A 1 79 ? -0.659 -1.303 -16.447 1.00 95.38 79 PHE A N 1
ATOM 616 C CA . PHE A 1 79 ? 0.797 -1.286 -16.559 1.00 95.38 79 PHE A CA 1
ATOM 617 C C . PHE A 1 79 ? 1.233 -2.144 -17.743 1.00 95.38 79 PHE A C 1
ATOM 619 O O . PHE A 1 79 ? 0.513 -3.052 -18.153 1.00 95.38 79 PHE A O 1
ATOM 626 N N . LYS A 1 80 ? 2.402 -1.828 -18.307 1.00 94.31 80 LYS A N 1
ATOM 627 C CA . LYS A 1 80 ? 2.962 -2.557 -19.455 1.00 94.31 80 LYS A CA 1
ATOM 628 C C . LYS A 1 80 ? 3.404 -3.979 -19.096 1.00 94.31 80 LYS A C 1
ATOM 630 O O . LYS A 1 80 ? 3.264 -4.888 -19.903 1.00 94.31 80 LYS A O 1
ATOM 635 N N . ASP A 1 81 ? 3.954 -4.146 -17.901 1.00 94.94 81 ASP A N 1
ATOM 636 C CA . ASP A 1 81 ? 4.578 -5.364 -17.408 1.00 94.94 81 ASP A CA 1
ATOM 637 C C . ASP A 1 81 ? 4.586 -5.352 -15.873 1.00 94.94 81 ASP A C 1
ATOM 639 O O . ASP A 1 81 ? 4.251 -4.352 -15.229 1.00 94.94 81 ASP A O 1
ATOM 643 N N . LYS A 1 82 ? 4.973 -6.488 -15.290 1.00 95.00 82 LYS A N 1
ATOM 644 C CA . LYS A 1 82 ? 5.077 -6.662 -13.840 1.00 95.00 82 LYS A CA 1
ATOM 645 C C . LYS A 1 82 ? 6.102 -5.713 -13.213 1.00 95.00 82 LYS A C 1
ATOM 647 O O . LYS A 1 82 ? 5.837 -5.151 -12.158 1.00 95.00 82 LYS A O 1
ATOM 652 N N . ILE A 1 83 ? 7.225 -5.470 -13.889 1.00 96.00 83 ILE A N 1
ATOM 653 C CA . ILE A 1 83 ? 8.282 -4.566 -13.408 1.00 96.00 83 ILE A CA 1
ATOM 654 C C . ILE A 1 83 ? 7.722 -3.150 -13.208 1.00 96.00 83 ILE A C 1
ATOM 656 O O . ILE A 1 83 ? 7.978 -2.508 -12.191 1.00 96.00 83 ILE A O 1
ATOM 660 N N . ALA A 1 84 ? 6.893 -2.664 -14.135 1.00 96.50 84 ALA A N 1
ATOM 661 C CA . ALA A 1 84 ? 6.224 -1.376 -14.000 1.00 96.50 84 ALA A CA 1
ATOM 662 C C . ALA A 1 84 ? 5.218 -1.339 -12.834 1.00 96.50 84 ALA A C 1
ATOM 664 O O . ALA A 1 84 ? 5.053 -0.279 -12.225 1.00 96.50 84 ALA A O 1
ATOM 665 N N . GLU A 1 85 ? 4.569 -2.462 -12.503 1.00 97.38 85 GLU A N 1
ATOM 666 C CA . GLU A 1 85 ? 3.743 -2.576 -11.292 1.00 97.38 85 GLU A CA 1
ATOM 667 C C . GLU A 1 85 ? 4.608 -2.465 -10.029 1.00 97.38 85 GLU A C 1
ATOM 669 O O . GLU A 1 85 ? 4.318 -1.638 -9.166 1.00 97.38 85 GLU A O 1
ATOM 674 N N . GLU A 1 86 ? 5.702 -3.224 -9.939 1.00 95.81 86 GLU A N 1
ATOM 675 C CA . GLU A 1 86 ? 6.623 -3.222 -8.790 1.00 95.81 86 GLU A CA 1
ATOM 676 C C . GLU A 1 86 ? 7.241 -1.838 -8.550 1.00 95.81 86 GLU A C 1
ATOM 678 O O . GLU A 1 86 ? 7.205 -1.314 -7.431 1.00 95.81 86 GLU A O 1
ATOM 683 N N . LEU A 1 87 ? 7.727 -1.190 -9.615 1.00 95.50 87 LEU A N 1
ATOM 684 C CA . LEU A 1 87 ? 8.239 0.179 -9.560 1.00 95.50 87 LEU A CA 1
ATOM 685 C C . LEU A 1 87 ? 7.168 1.164 -9.086 1.00 95.50 87 LEU A C 1
ATOM 687 O O . LEU A 1 87 ? 7.465 2.082 -8.320 1.00 95.50 87 LEU A O 1
ATOM 691 N N . PHE A 1 88 ? 5.915 0.985 -9.504 1.00 95.75 88 PHE A N 1
ATOM 692 C CA . PHE A 1 88 ? 4.816 1.812 -9.022 1.00 95.75 88 PHE A CA 1
ATOM 693 C C . PHE A 1 88 ? 4.562 1.623 -7.523 1.00 95.75 88 PHE A C 1
ATOM 695 O O . PHE A 1 88 ? 4.437 2.626 -6.818 1.00 95.75 88 PHE A O 1
ATOM 702 N N . VAL A 1 89 ? 4.552 0.380 -7.022 1.00 95.25 89 VAL A N 1
ATOM 703 C CA . VAL A 1 89 ? 4.411 0.093 -5.582 1.00 95.25 89 VAL A CA 1
ATOM 704 C C . VAL A 1 89 ? 5.493 0.821 -4.780 1.00 95.25 89 VAL A C 1
ATOM 706 O O . VAL A 1 89 ? 5.184 1.518 -3.807 1.00 95.25 89 VAL A O 1
ATOM 709 N N . ILE A 1 90 ? 6.753 0.715 -5.212 1.00 93.00 90 ILE A N 1
ATOM 710 C CA . ILE A 1 90 ? 7.891 1.355 -4.541 1.00 93.00 90 ILE A CA 1
ATOM 711 C C . ILE A 1 90 ? 7.761 2.884 -4.589 1.00 93.00 90 ILE A C 1
ATOM 713 O O . ILE A 1 90 ? 7.836 3.543 -3.551 1.00 93.00 90 ILE A O 1
ATOM 717 N N . ASN A 1 91 ? 7.493 3.459 -5.764 1.00 91.38 91 ASN A N 1
ATOM 718 C CA . ASN A 1 91 ? 7.401 4.910 -5.950 1.00 91.38 91 ASN A CA 1
ATOM 719 C C . ASN A 1 91 ? 6.261 5.542 -5.141 1.00 91.38 91 ASN A C 1
ATOM 721 O O . ASN A 1 91 ? 6.450 6.594 -4.528 1.00 91.38 91 ASN A O 1
ATOM 725 N N . CYS A 1 92 ? 5.098 4.886 -5.073 1.00 88.94 92 CYS A N 1
ATOM 72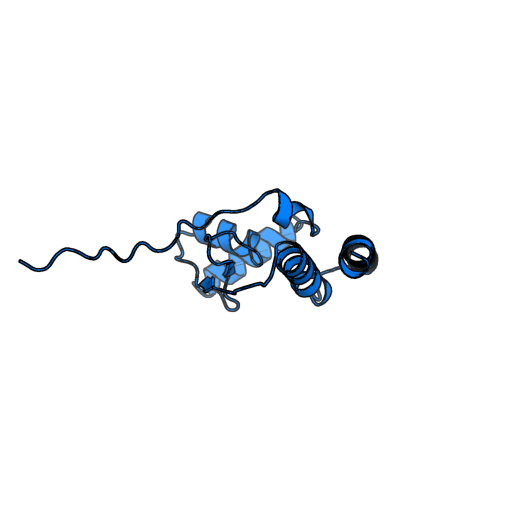6 C CA . CYS A 1 92 ? 3.9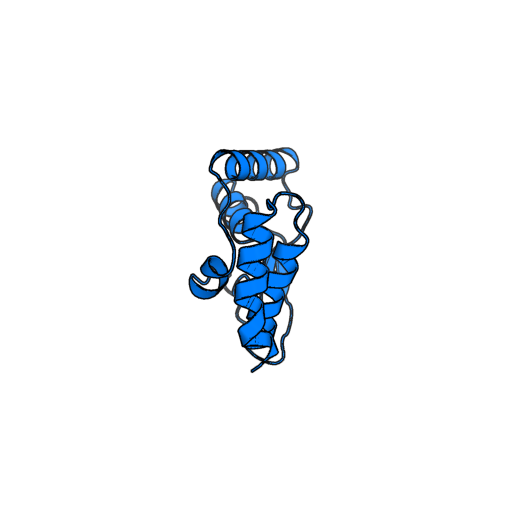86 5.323 -4.226 1.00 88.94 92 CYS A CA 1
ATOM 727 C C . CYS A 1 92 ? 4.357 5.376 -2.740 1.00 88.94 92 CYS A C 1
ATOM 729 O O . CYS A 1 92 ? 3.781 6.173 -1.998 1.00 88.94 92 CYS A O 1
ATOM 731 N N . ASN A 1 93 ? 5.304 4.543 -2.301 1.00 86.31 93 ASN A N 1
ATOM 732 C CA . ASN A 1 93 ? 5.745 4.500 -0.914 1.00 86.31 93 ASN A CA 1
ATOM 733 C C . ASN A 1 93 ? 6.941 5.421 -0.643 1.00 86.31 93 ASN A C 1
ATOM 735 O O . ASN A 1 93 ? 6.976 6.029 0.417 1.00 86.31 93 ASN A O 1
ATOM 739 N N . LEU A 1 94 ? 7.852 5.642 -1.593 1.00 83.12 94 LEU A N 1
ATOM 740 C CA . LEU A 1 94 ? 8.996 6.554 -1.423 1.00 83.12 94 LEU A CA 1
ATOM 741 C C . LEU A 1 94 ? 8.592 7.998 -1.076 1.00 83.12 94 LEU A C 1
ATOM 743 O O . LEU A 1 94 ? 9.264 8.661 -0.285 1.00 83.12 94 LEU A O 1
ATOM 747 N N . ILE A 1 95 ? 7.477 8.479 -1.631 1.00 75.00 95 ILE A N 1
ATOM 748 C CA . ILE A 1 95 ? 6.957 9.835 -1.381 1.00 75.00 95 ILE A CA 1
ATOM 749 C C . ILE A 1 95 ? 6.202 9.969 -0.047 1.00 75.00 95 ILE A C 1
ATOM 751 O O . ILE A 1 95 ? 5.784 11.070 0.323 1.00 75.00 95 ILE A O 1
ATOM 755 N N . ARG A 1 96 ? 6.000 8.866 0.686 1.00 72.94 96 ARG A N 1
ATOM 756 C CA . ARG A 1 96 ? 5.254 8.859 1.947 1.00 72.94 96 ARG A CA 1
ATOM 757 C C . ARG A 1 96 ? 6.059 9.532 3.055 1.00 72.94 96 ARG A C 1
ATOM 759 O O . ARG A 1 96 ? 7.197 9.165 3.346 1.00 72.94 96 ARG A O 1
ATOM 766 N N . ARG A 1 97 ? 5.446 10.534 3.690 1.00 64.50 97 ARG A N 1
ATOM 767 C CA . ARG A 1 97 ? 6.091 11.383 4.706 1.00 64.50 97 ARG A CA 1
ATOM 768 C C . ARG A 1 97 ? 6.406 10.640 6.005 1.00 64.50 97 ARG A C 1
ATOM 770 O O . ARG A 1 97 ? 7.288 11.088 6.725 1.00 64.50 97 ARG A O 1
ATOM 777 N N . GLN A 1 98 ? 5.729 9.522 6.269 1.00 71.25 98 GLN A N 1
ATOM 778 C CA . GLN A 1 98 ? 5.955 8.686 7.449 1.00 71.25 98 GLN A CA 1
ATOM 779 C C . GLN A 1 98 ? 7.204 7.796 7.359 1.00 71.25 98 GLN A C 1
ATOM 781 O O . GLN A 1 98 ? 7.663 7.303 8.381 1.00 71.25 98 GLN A O 1
ATOM 786 N N . LEU A 1 99 ? 7.784 7.596 6.167 1.00 75.75 99 LEU A N 1
ATOM 787 C CA . LEU A 1 99 ? 8.993 6.781 6.059 1.00 75.75 99 LEU A CA 1
ATOM 788 C C . LEU A 1 99 ? 10.208 7.523 6.611 1.00 75.75 99 LEU A C 1
ATOM 790 O O . LEU A 1 99 ? 10.504 8.656 6.207 1.00 75.75 99 LEU A O 1
ATOM 794 N N . ASN A 1 100 ? 10.963 6.838 7.467 1.00 80.75 100 ASN A N 1
ATOM 795 C CA . ASN A 1 100 ? 12.253 7.330 7.928 1.00 80.75 100 ASN A CA 1
ATOM 796 C C . ASN A 1 100 ? 13.322 7.215 6.818 1.00 80.75 100 ASN A C 1
ATOM 798 O O . ASN A 1 100 ? 13.133 6.550 5.795 1.00 80.75 100 ASN A O 1
ATOM 802 N N . ASN A 1 101 ? 14.466 7.880 7.008 1.00 81.25 101 ASN A N 1
ATOM 803 C CA . ASN A 1 101 ? 15.528 7.917 5.994 1.00 81.25 101 ASN A CA 1
ATOM 804 C C . ASN A 1 101 ? 16.084 6.521 5.660 1.00 81.25 101 ASN A C 1
ATOM 806 O O . ASN A 1 101 ? 16.419 6.258 4.505 1.00 81.25 101 ASN A O 1
ATOM 810 N N . PHE A 1 102 ? 16.141 5.619 6.643 1.00 82.56 102 PHE A N 1
ATOM 811 C CA . PHE A 1 102 ? 16.599 4.245 6.443 1.00 82.56 102 PHE A CA 1
ATOM 812 C C . PHE A 1 102 ? 15.635 3.465 5.536 1.00 82.56 102 PHE A C 1
ATOM 814 O O . PHE A 1 102 ? 16.060 2.908 4.530 1.00 82.56 102 PHE A O 1
ATOM 821 N N . GLN A 1 103 ? 14.330 3.525 5.807 1.00 83.50 103 GLN A N 1
ATOM 822 C CA . GLN A 1 103 ? 13.288 2.898 4.985 1.00 83.50 103 GLN A CA 1
ATOM 823 C C . GLN A 1 103 ? 13.253 3.457 3.556 1.00 83.50 103 GLN A C 1
ATOM 825 O O . GLN A 1 103 ? 13.100 2.705 2.596 1.00 83.50 103 GLN A O 1
ATOM 830 N N . LYS A 1 104 ? 13.436 4.774 3.388 1.00 83.44 104 LYS A N 1
ATOM 831 C CA . LYS A 1 104 ? 13.557 5.386 2.052 1.00 83.44 104 LYS A CA 1
ATOM 832 C C . LYS A 1 104 ? 14.769 4.851 1.293 1.00 83.44 104 LYS A C 1
ATOM 834 O O . LYS A 1 104 ? 14.671 4.589 0.097 1.00 83.44 104 LYS A O 1
ATOM 839 N N . THR A 1 105 ? 15.888 4.666 1.989 1.00 84.56 105 THR A N 1
ATOM 840 C CA . THR A 1 105 ? 17.111 4.100 1.407 1.00 84.56 105 THR A CA 1
ATOM 841 C C . THR A 1 105 ? 16.901 2.642 1.005 1.00 84.56 105 THR A C 1
ATOM 843 O O . THR A 1 105 ? 17.247 2.267 -0.110 1.00 84.56 105 THR A O 1
ATOM 846 N N . GLU A 1 106 ? 16.277 1.833 1.864 1.00 87.19 106 GLU A N 1
ATOM 847 C CA . GLU A 1 106 ? 15.962 0.431 1.569 1.00 87.19 106 GLU A CA 1
ATOM 848 C C . GLU A 1 106 ? 15.098 0.301 0.305 1.00 87.19 106 GLU A C 1
ATOM 850 O O . GLU A 1 106 ? 15.410 -0.482 -0.591 1.00 87.19 106 GLU A O 1
ATOM 855 N N . LEU A 1 107 ? 14.051 1.122 0.187 1.00 86.25 107 LEU A N 1
ATOM 856 C CA . LEU A 1 107 ? 13.200 1.157 -1.002 1.00 86.25 107 LEU A CA 1
ATOM 857 C C . LEU A 1 107 ? 13.966 1.559 -2.267 1.00 86.25 107 LEU A C 1
ATOM 859 O O . LEU A 1 107 ? 13.782 0.938 -3.313 1.00 86.25 107 LEU A O 1
ATOM 863 N N . ALA A 1 108 ? 14.832 2.571 -2.178 1.00 85.06 108 ALA A N 1
ATOM 864 C CA . ALA A 1 108 ? 15.654 3.006 -3.305 1.00 85.06 108 ALA A CA 1
ATOM 865 C C . ALA A 1 108 ? 16.654 1.923 -3.754 1.00 85.06 108 ALA A C 1
ATOM 867 O O . ALA A 1 108 ? 16.935 1.785 -4.943 1.00 85.06 108 ALA A O 1
ATOM 868 N N . LEU A 1 109 ? 17.168 1.115 -2.823 1.00 88.12 109 LEU A N 1
ATOM 869 C CA . LEU A 1 109 ? 18.016 -0.031 -3.154 1.00 88.12 109 LEU A CA 1
ATOM 870 C C . LEU A 1 109 ? 17.224 -1.143 -3.852 1.00 88.12 109 LEU A C 1
ATOM 872 O O . LEU A 1 109 ? 17.732 -1.734 -4.802 1.00 88.12 109 LEU A O 1
ATOM 876 N N . LYS A 1 110 ? 15.976 -1.397 -3.431 1.00 87.44 110 LYS A N 1
ATOM 877 C CA . LYS A 1 110 ? 15.088 -2.377 -4.081 1.00 87.44 110 LYS A CA 1
ATOM 878 C C . LYS A 1 110 ? 14.686 -1.965 -5.500 1.00 87.44 110 LYS A C 1
ATOM 880 O O . LYS A 1 110 ? 14.538 -2.835 -6.351 1.00 87.44 110 LYS A O 1
ATOM 885 N N . SER A 1 111 ? 14.528 -0.667 -5.781 1.00 84.12 111 SER A N 1
ATOM 886 C CA . SER A 1 111 ? 14.170 -0.199 -7.129 1.00 84.12 111 SER A CA 1
ATOM 887 C C . SER A 1 111 ? 15.332 -0.222 -8.119 1.00 84.12 111 SER A C 1
ATOM 889 O O . SER A 1 111 ? 15.091 -0.360 -9.315 1.00 84.12 111 SER A O 1
ATOM 891 N N . LYS A 1 112 ? 16.581 -0.117 -7.652 1.00 86.00 112 LYS A N 1
ATOM 892 C CA . LYS A 1 112 ? 17.766 -0.077 -8.520 1.00 86.00 112 LYS A CA 1
ATOM 893 C C . LYS A 1 112 ? 17.839 -1.229 -9.544 1.00 86.00 112 LYS A C 1
ATOM 895 O O . LYS A 1 112 ? 17.883 -0.918 -10.730 1.00 86.00 112 LYS A O 1
ATOM 900 N N . PRO A 1 113 ? 17.796 -2.521 -9.157 1.00 85.62 113 PRO A N 1
ATOM 901 C CA . PRO A 1 113 ? 17.874 -3.614 -10.130 1.00 85.62 113 PRO A CA 1
ATOM 902 C C . PRO A 1 113 ? 16.678 -3.649 -11.093 1.00 85.62 113 PRO A C 1
ATOM 904 O O . PRO A 1 113 ? 16.821 -4.119 -12.213 1.00 85.62 113 PRO A O 1
ATOM 907 N N . LEU A 1 114 ? 15.512 -3.132 -10.687 1.00 85.88 114 LEU A N 1
ATOM 908 C CA . LEU A 1 114 ? 14.317 -3.070 -11.537 1.00 85.88 114 LEU A CA 1
ATOM 909 C C . LEU A 1 114 ? 14.420 -1.995 -12.627 1.00 85.88 114 LEU A C 1
ATOM 911 O O . LEU A 1 114 ? 13.774 -2.112 -13.662 1.00 85.88 114 LEU A O 1
ATOM 915 N N . LEU A 1 115 ? 15.194 -0.933 -12.386 1.00 79.44 115 LEU A N 1
ATOM 916 C CA . LEU A 1 115 ? 15.457 0.124 -13.369 1.00 79.44 115 LEU A CA 1
ATOM 917 C C . LEU A 1 115 ? 16.542 -0.268 -14.381 1.00 79.44 115 LEU A C 1
ATOM 919 O O . LEU A 1 115 ? 16.603 0.315 -15.459 1.00 79.44 115 LEU A O 1
ATOM 923 N N . GLU A 1 116 ? 17.410 -1.209 -14.009 1.00 81.94 116 GLU A N 1
ATOM 924 C CA . GLU A 1 116 ? 18.529 -1.702 -14.822 1.00 81.94 116 GLU A CA 1
ATOM 925 C C . GLU A 1 116 ? 18.159 -2.945 -15.660 1.00 81.94 116 GLU A C 1
ATOM 927 O O . GLU A 1 116 ? 18.985 -3.408 -16.448 1.00 81.94 116 GLU A O 1
ATOM 932 N N . ALA A 1 117 ? 16.943 -3.477 -15.485 1.00 70.12 117 ALA A N 1
ATOM 933 C CA . ALA A 1 117 ? 16.395 -4.645 -16.182 1.00 70.12 117 ALA A CA 1
ATOM 934 C C . ALA A 1 117 ? 15.722 -4.282 -17.516 1.00 70.12 117 ALA A C 1
ATOM 936 O O . ALA A 1 117 ? 15.864 -5.085 -18.467 1.00 70.12 117 ALA A O 1
#

pLDDT: mean 87.12, std 13.89, range [39.84, 97.44]

Mean predicted aligned error: 6.57 Å

Nearest PDB structures (foldseek):
  5k5d-assembly1_A  TM=8.777E-01  e=5.533E-05  Saccharolobus solfataricus 98/2
  5k5d-assembly2_B  TM=8.569E-01  e=1.061E-04  Saccharolobus solfataricus 98/2
  5k5d-assembly3_C  TM=8.126E-01  e=1.268E-04  Saccharolobus solfataricus 98/2
  1vz0-assembly3_D  TM=6.725E-01  e=3.933E-03  Thermus thermophilus HB27
  6sdk-assembly1_B  TM=6.474E-01  e=7.545E-03  Bacillus subtilis subsp. subtilis str. 168